Protein AF-A0A3D4TJT2-F1 (afdb_monomer)

pLDDT: mean 88.94, std 10.77, range [43.19, 96.5]

Radius of gyration: 11.98 Å; Cα contacts (8 Å, |Δi|>4): 73; chains: 1; bounding box: 25×22×34 Å

Secondary structure (DSSP, 8-state):
--EEEEEEEEEEETTEEEEEEEEEEE-SS------STTSSHHHHHHHHTTSS-----

Sequence (57 aa):
MWLDLQVQRRLQAAGQDFVLDVSLQCTQRQVVLFGPSGAGKSLTLRAVAGLEAAKRG

Mean predicted aligned error: 4.31 Å

Foldseek 3Di:
DQDFAFAWDWDDDPNDIDIDGDTDDDPDPDDDDDDDPPPCRVVVVCVVVVVDDRDDD

Nearest PDB structures (foldseek):
  1b35-assembly1_B  TM=3.325E-01  e=3.161E+00  Cricket paralysis virus
  4rnd-assembly1_C  TM=3.145E-01  e=5.058E+00  Saccharomyces cerevisiae S288C
  7o9m-assembly1_a  TM=3.545E-01  e=7.076E+00  Homo sapiens
  7a5k-assembly1_a3  TM=3.479E-01  e=8.093E+00  Homo sapiens

Solvent-accessible surface area (backbone atoms only — not comparable to full-atom values): 3823 Å² total; per-residue (Å²): 122,68,47,77,48,59,36,58,48,79,47,77,56,96,93,43,80,46,74,47,76,47,80,48,78,34,78,56,96,74,84,86,86,82,76,65,90,88,72,44,60,71,59,52,52,32,34,75,70,65,74,34,86,62,47,79,130

Structure (mmCIF, N/CA/C/O backbone):
data_AF-A0A3D4TJT2-F1
#
_entry.id   AF-A0A3D4TJT2-F1
#
loop_
_atom_site.group_PDB
_atom_site.id
_atom_site.type_symbol
_atom_site.label_atom_id
_atom_site.label_alt_id
_atom_site.label_comp_id
_atom_site.label_asym_id
_atom_site.label_entity_id
_atom_site.label_seq_id
_atom_site.pdbx_PDB_ins_code
_atom_site.Cartn_x
_atom_site.Cartn_y
_atom_site.Cartn_z
_atom_site.occupancy
_atom_site.B_iso_or_equiv
_atom_site.auth_seq_id
_atom_site.auth_comp_id
_atom_site.auth_asym_id
_atom_site.auth_atom_id
_atom_site.pdbx_PDB_model_num
ATOM 1 N N . MET A 1 1 ? -15.568 7.860 13.111 1.00 78.88 1 MET A N 1
ATOM 2 C CA . MET A 1 1 ? -14.863 7.266 11.955 1.00 78.88 1 MET A CA 1
ATOM 3 C C . MET A 1 1 ? -13.547 8.011 11.797 1.00 78.88 1 MET A C 1
ATOM 5 O O . MET A 1 1 ? -13.593 9.232 11.833 1.00 78.88 1 MET A O 1
ATOM 9 N N . TRP A 1 2 ? -12.404 7.319 11.747 1.00 92.44 2 TRP A N 1
ATOM 10 C CA . TRP A 1 2 ? -11.070 7.949 11.701 1.00 92.44 2 TRP A CA 1
ATOM 11 C C . TRP A 1 2 ? -10.574 8.173 10.272 1.00 92.44 2 TRP A C 1
ATOM 13 O O . TRP A 1 2 ? -9.948 9.191 9.998 1.00 92.44 2 TRP A O 1
ATOM 23 N N . LEU A 1 3 ? -10.865 7.235 9.370 1.00 90.06 3 LEU A N 1
ATOM 24 C CA . LEU A 1 3 ? -10.502 7.312 7.959 1.00 90.06 3 LEU A CA 1
ATOM 25 C C . LEU A 1 3 ? -11.535 6.542 7.135 1.00 90.06 3 LEU A C 1
ATOM 27 O O . LEU A 1 3 ? -11.925 5.440 7.513 1.00 90.06 3 LEU A O 1
ATOM 31 N N . ASP A 1 4 ? -11.946 7.123 6.018 1.00 92.19 4 ASP A N 1
ATOM 32 C CA . ASP A 1 4 ? -12.650 6.447 4.930 1.00 92.19 4 ASP A CA 1
ATOM 33 C C . ASP A 1 4 ? -11.923 6.840 3.650 1.00 92.19 4 ASP A C 1
ATOM 35 O O . ASP A 1 4 ? -11.723 8.026 3.372 1.00 92.19 4 ASP A O 1
ATOM 39 N N . LEU A 1 5 ? -11.399 5.837 2.959 1.00 89.12 5 LEU A N 1
ATOM 40 C CA . LEU A 1 5 ? -10.528 6.011 1.813 1.00 89.12 5 LEU A CA 1
ATOM 41 C C . LEU A 1 5 ? -10.925 5.013 0.741 1.00 89.12 5 LEU A C 1
ATOM 43 O O . LEU A 1 5 ? -10.943 3.806 0.980 1.00 89.12 5 LEU A O 1
ATOM 47 N N . GLN A 1 6 ? -11.123 5.527 -0.465 1.00 92.50 6 GLN A N 1
ATOM 48 C CA . GLN A 1 6 ? -11.213 4.719 -1.665 1.00 92.50 6 GLN A CA 1
ATOM 49 C C . GLN A 1 6 ? -10.256 5.282 -2.709 1.00 92.50 6 GLN A C 1
ATOM 51 O O . GLN A 1 6 ? -10.277 6.477 -3.016 1.00 92.50 6 GLN A O 1
ATOM 56 N N . VAL A 1 7 ? -9.374 4.430 -3.221 1.00 91.25 7 VAL A N 1
ATOM 57 C CA . VAL A 1 7 ? -8.353 4.805 -4.196 1.00 91.25 7 VAL A CA 1
ATOM 58 C C . VAL A 1 7 ? -8.264 3.719 -5.244 1.00 91.25 7 VAL A C 1
ATOM 60 O O . VAL A 1 7 ? -7.920 2.583 -4.936 1.00 91.25 7 VAL A O 1
ATOM 63 N N . GLN A 1 8 ? -8.495 4.111 -6.493 1.00 92.94 8 GLN A N 1
ATOM 64 C CA . GLN A 1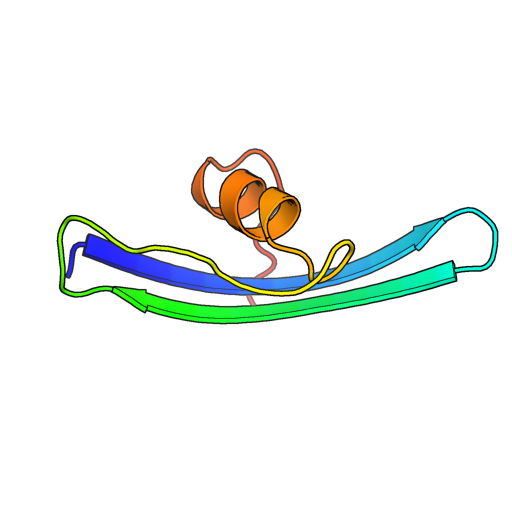 8 ? -8.231 3.275 -7.654 1.00 92.94 8 GLN A CA 1
ATOM 65 C C . GLN A 1 8 ? -7.256 3.970 -8.590 1.00 92.94 8 GLN A C 1
ATOM 67 O O . GLN A 1 8 ? -7.509 5.074 -9.085 1.00 92.94 8 GLN A O 1
ATOM 72 N N . ARG A 1 9 ? -6.106 3.334 -8.816 1.00 89.62 9 ARG A N 1
ATOM 73 C CA . ARG A 1 9 ? -5.037 3.846 -9.669 1.00 89.62 9 ARG A CA 1
ATOM 74 C C . ARG A 1 9 ? -4.305 2.730 -10.377 1.00 89.62 9 ARG A C 1
ATOM 76 O O . ARG A 1 9 ? -3.902 1.753 -9.767 1.00 89.62 9 ARG A O 1
ATOM 83 N N . ARG A 1 10 ? -4.049 2.949 -11.661 1.00 91.31 10 ARG A N 1
ATOM 84 C CA . ARG A 1 10 ? -3.140 2.138 -12.459 1.00 91.31 10 ARG A CA 1
ATOM 85 C C . ARG A 1 10 ? -1.847 2.913 -12.669 1.00 91.31 10 ARG A C 1
ATOM 87 O O . ARG A 1 10 ? -1.884 4.080 -13.055 1.00 91.31 10 ARG A O 1
ATOM 94 N N . LEU A 1 11 ? -0.730 2.271 -12.377 1.00 90.06 11 LEU A N 1
ATOM 95 C CA . LEU A 1 11 ? 0.623 2.775 -12.526 1.00 90.06 11 LEU A CA 1
ATOM 96 C C . LEU A 1 11 ? 1.330 1.913 -13.561 1.00 90.06 11 LEU A C 1
ATOM 98 O O . LEU A 1 11 ? 1.275 0.687 -13.495 1.00 90.06 11 LEU A O 1
ATOM 102 N N . GLN A 1 12 ? 1.994 2.565 -14.505 1.00 92.00 12 GLN A N 1
ATOM 103 C CA . GLN A 1 12 ? 2.770 1.900 -15.541 1.00 92.00 12 GLN A CA 1
ATOM 104 C C . GLN A 1 12 ? 4.184 2.461 -15.510 1.00 92.00 12 GLN A C 1
ATOM 106 O O . GLN A 1 12 ? 4.377 3.669 -15.643 1.00 92.00 12 GLN A O 1
ATOM 111 N N . ALA A 1 13 ? 5.168 1.594 -15.292 1.00 85.62 13 ALA A N 1
ATOM 112 C CA . ALA A 1 13 ? 6.572 1.981 -15.251 1.00 85.62 13 ALA A CA 1
ATOM 113 C C . ALA A 1 13 ? 7.455 0.816 -15.695 1.00 85.62 13 ALA A C 1
ATOM 115 O O . ALA A 1 13 ? 7.269 -0.307 -15.239 1.00 85.62 13 ALA A O 1
ATOM 116 N N . ALA A 1 14 ? 8.429 1.085 -16.569 1.00 85.25 14 ALA A N 1
ATOM 117 C CA . ALA A 1 14 ? 9.436 0.109 -17.003 1.00 85.25 14 ALA A CA 1
ATOM 118 C C . ALA A 1 14 ? 8.853 -1.259 -17.435 1.00 85.25 14 ALA A C 1
ATOM 120 O O . ALA A 1 14 ? 9.371 -2.310 -17.065 1.00 85.25 14 ALA A O 1
ATOM 121 N N . GLY A 1 15 ? 7.742 -1.246 -18.182 1.00 89.00 15 GLY A N 1
ATOM 122 C CA . GLY A 1 15 ? 7.063 -2.462 -18.656 1.00 89.00 15 GLY A CA 1
ATOM 123 C C . GLY A 1 15 ? 6.255 -3.215 -17.592 1.00 89.00 15 GLY A C 1
ATOM 124 O O . GLY A 1 15 ? 5.653 -4.237 -17.905 1.00 89.00 15 GLY A O 1
ATOM 125 N N . GLN A 1 16 ? 6.212 -2.717 -16.357 1.00 87.44 16 GLN A N 1
ATOM 126 C CA . GLN A 1 16 ? 5.391 -3.259 -15.281 1.00 87.44 16 GLN A CA 1
ATOM 127 C C . GLN A 1 16 ? 4.084 -2.480 -15.168 1.00 87.44 16 GLN A C 1
ATOM 129 O O . GLN A 1 16 ? 4.055 -1.252 -15.300 1.00 87.44 16 GLN A O 1
ATOM 134 N N . ASP A 1 17 ? 3.014 -3.216 -14.894 1.00 91.81 17 ASP A N 1
ATOM 135 C CA . ASP A 1 17 ? 1.686 -2.684 -14.639 1.00 91.81 17 ASP A CA 1
ATOM 136 C C . ASP A 1 17 ? 1.295 -3.004 -13.199 1.00 91.81 17 ASP A C 1
ATOM 138 O O . ASP A 1 17 ? 1.393 -4.151 -12.758 1.00 91.81 17 ASP A O 1
ATOM 142 N N . PHE A 1 18 ? 0.892 -1.982 -12.456 1.00 92.00 18 PHE A N 1
ATOM 143 C CA . PHE A 1 18 ? 0.449 -2.127 -11.082 1.00 92.00 18 PHE A CA 1
ATOM 144 C C . PHE A 1 18 ? -0.873 -1.401 -10.884 1.00 92.00 18 PHE A C 1
ATOM 146 O O . PHE A 1 18 ? -1.002 -0.219 -11.206 1.00 92.00 18 PHE A O 1
ATOM 153 N N . VAL A 1 19 ? -1.846 -2.096 -10.302 1.00 93.19 19 VAL A N 1
ATOM 154 C CA . VAL A 1 19 ? -3.133 -1.516 -9.927 1.00 93.19 19 VAL A CA 1
ATOM 155 C C . VAL A 1 19 ? -3.204 -1.423 -8.410 1.00 93.19 19 VAL A C 1
ATOM 157 O O . VAL A 1 19 ? -3.196 -2.431 -7.709 1.00 93.19 19 VAL A O 1
ATOM 160 N N . LEU A 1 20 ? -3.284 -0.193 -7.911 1.00 93.19 20 LEU A N 1
ATOM 161 C CA . LEU A 1 20 ? -3.708 0.094 -6.554 1.00 93.19 20 LEU A CA 1
ATOM 162 C C . LEU A 1 20 ? -5.233 0.193 -6.542 1.00 93.19 20 LEU A C 1
ATOM 164 O O . LEU A 1 20 ? -5.780 1.157 -7.073 1.00 93.19 20 LEU A O 1
ATOM 168 N N . ASP A 1 21 ? -5.893 -0.778 -5.924 1.00 93.88 21 ASP A N 1
ATOM 169 C CA . ASP A 1 21 ? -7.329 -0.763 -5.649 1.00 93.88 21 ASP A CA 1
ATOM 170 C C . ASP A 1 21 ? -7.528 -0.981 -4.149 1.00 93.88 21 ASP A C 1
ATOM 172 O O . ASP A 1 21 ? -7.317 -2.078 -3.630 1.00 93.88 21 ASP A O 1
ATOM 176 N N . VAL A 1 22 ? -7.808 0.105 -3.431 1.00 93.00 22 VAL A N 1
ATOM 177 C CA . VAL A 1 22 ? -7.918 0.106 -1.972 1.00 93.00 22 VAL A CA 1
ATOM 178 C C . VAL A 1 22 ? -9.228 0.751 -1.568 1.00 93.00 22 VAL A C 1
ATOM 180 O O . VAL A 1 22 ? -9.467 1.918 -1.873 1.00 93.00 22 VAL A O 1
ATOM 183 N N . SER A 1 23 ? -10.010 0.005 -0.795 1.00 93.62 23 SER A N 1
ATOM 184 C CA . SER A 1 23 ? -11.178 0.485 -0.061 1.00 93.62 23 SER A CA 1
ATOM 185 C C . SER A 1 23 ? -10.947 0.205 1.418 1.00 93.62 23 SER A C 1
ATOM 187 O O . SER A 1 23 ? -10.807 -0.951 1.820 1.00 93.62 23 SER A O 1
ATOM 189 N N . LEU A 1 24 ? -10.850 1.259 2.224 1.00 90.94 24 LEU A N 1
ATOM 190 C CA . LEU A 1 24 ? -10.479 1.176 3.630 1.00 90.94 24 LEU A CA 1
ATOM 191 C C . LEU A 1 24 ? -11.413 2.037 4.478 1.00 90.94 24 LEU A C 1
ATOM 193 O O . LEU A 1 24 ? -11.541 3.240 4.258 1.00 90.94 24 LEU A O 1
ATOM 197 N N . GLN A 1 25 ? -11.988 1.419 5.505 1.00 93.75 25 GLN A N 1
ATOM 198 C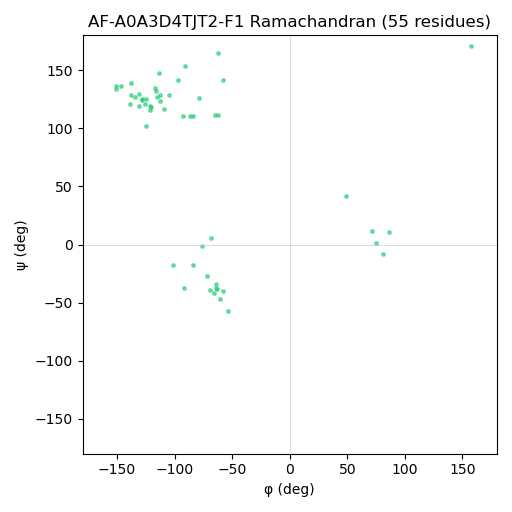 CA . GLN A 1 25 ? -12.724 2.100 6.562 1.00 93.75 25 GLN A CA 1
ATOM 199 C C . GLN A 1 25 ? -12.050 1.808 7.895 1.00 93.75 25 GLN A C 1
ATOM 201 O O . GLN A 1 25 ? -11.949 0.658 8.319 1.00 93.75 25 GLN A O 1
ATOM 206 N N . CYS A 1 26 ? -11.572 2.854 8.563 1.00 93.88 26 CYS A N 1
ATOM 207 C CA . CYS A 1 26 ? -10.922 2.747 9.861 1.00 93.88 26 CYS A CA 1
ATOM 208 C C . CYS A 1 26 ? -11.781 3.397 10.938 1.00 93.88 26 CYS A C 1
ATOM 210 O O . CYS A 1 26 ? -12.098 4.593 10.898 1.00 93.88 26 CYS A O 1
ATOM 212 N N . THR A 1 27 ? -12.112 2.612 11.956 1.00 94.88 27 THR A N 1
ATOM 213 C CA . THR A 1 27 ? -12.801 3.086 13.161 1.00 94.88 27 THR A CA 1
ATOM 214 C C . THR A 1 27 ? -11.838 3.262 14.333 1.00 94.88 27 THR A C 1
ATOM 216 O O . THR A 1 27 ? -12.155 3.997 15.267 1.00 94.88 27 THR A O 1
ATOM 219 N N . GLN A 1 28 ? -10.651 2.655 14.264 1.00 95.50 28 GLN A N 1
ATOM 220 C CA . GLN A 1 28 ? -9.578 2.758 15.247 1.00 95.50 28 GLN A CA 1
ATOM 221 C C . GLN A 1 28 ? -8.603 3.896 14.919 1.00 95.50 28 GLN A C 1
ATOM 223 O O . GLN A 1 28 ? -8.383 4.244 13.761 1.00 95.50 28 GLN A O 1
ATOM 228 N N . ARG A 1 29 ? -7.957 4.425 15.966 1.00 90.00 29 ARG A N 1
ATOM 229 C CA . ARG A 1 29 ? -6.929 5.475 15.866 1.00 90.00 29 ARG A CA 1
ATOM 230 C C . ARG A 1 29 ? -5.601 4.984 15.281 1.00 90.00 29 ARG A C 1
ATOM 232 O O . ARG A 1 29 ? -4.849 5.781 14.731 1.00 90.00 29 ARG A O 1
ATOM 239 N N . GLN A 1 30 ? -5.290 3.701 15.443 1.00 93.69 30 GLN A N 1
ATOM 240 C CA . GLN A 1 30 ? -4.048 3.086 14.978 1.00 93.69 30 GLN A CA 1
ATOM 241 C C . GLN A 1 30 ? -4.382 1.894 14.090 1.00 93.69 30 GLN A C 1
ATOM 243 O O . GLN A 1 30 ? -5.123 1.003 14.499 1.00 93.69 30 GLN A O 1
ATOM 248 N N . VAL A 1 31 ? -3.838 1.900 12.875 1.00 93.56 31 VAL A N 1
ATOM 249 C CA . VAL A 1 31 ? -4.059 0.873 11.855 1.00 93.56 31 VAL A CA 1
ATOM 250 C C . VAL A 1 31 ? -2.725 0.567 11.185 1.00 93.56 31 VAL A C 1
ATOM 252 O O . VA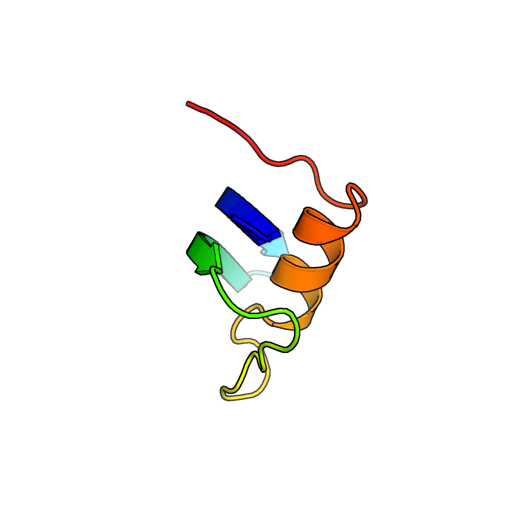L A 1 31 ? -1.939 1.475 10.918 1.00 93.56 31 VAL A O 1
ATOM 255 N N . VAL A 1 32 ? -2.468 -0.713 10.923 1.00 95.19 32 VAL A N 1
ATOM 256 C CA . VAL A 1 32 ? -1.230 -1.192 10.299 1.00 95.19 32 VAL A CA 1
ATOM 257 C C . VAL A 1 32 ? -1.542 -1.740 8.909 1.00 95.19 32 VAL A C 1
ATOM 259 O O . VAL A 1 32 ? -2.410 -2.595 8.758 1.00 95.19 32 VAL A O 1
ATOM 262 N N . LEU A 1 33 ? -0.804 -1.277 7.897 1.00 94.38 33 LEU A N 1
ATOM 263 C CA . LEU A 1 33 ? -0.810 -1.851 6.549 1.00 94.38 33 LEU A CA 1
ATOM 264 C C . LEU A 1 33 ? 0.311 -2.891 6.441 1.00 94.38 33 LEU A C 1
ATOM 266 O O . LEU A 1 33 ? 1.491 -2.538 6.430 1.00 94.38 33 LEU A O 1
ATOM 270 N N . PHE A 1 34 ? -0.052 -4.168 6.339 1.00 95.50 34 PHE A N 1
ATOM 271 C CA . PHE A 1 34 ? 0.890 -5.283 6.221 1.00 95.50 34 PHE A CA 1
ATOM 272 C C . PHE A 1 34 ? 0.784 -5.971 4.853 1.00 95.50 34 PHE A C 1
ATOM 274 O O . PHE A 1 34 ? -0.286 -6.015 4.255 1.00 95.50 34 PHE A O 1
ATOM 281 N N . GLY A 1 35 ? 1.902 -6.500 4.344 1.00 94.94 35 GLY A N 1
ATOM 282 C CA . GLY A 1 35 ? 1.948 -7.232 3.074 1.00 94.94 35 GLY A CA 1
ATOM 283 C C . GLY A 1 35 ? 3.340 -7.256 2.426 1.00 94.94 35 GLY A C 1
ATOM 284 O O . GLY A 1 35 ? 4.232 -6.517 2.864 1.00 94.94 35 GLY A O 1
ATOM 285 N N . PRO A 1 36 ? 3.539 -8.059 1.363 1.00 96.25 36 PRO A N 1
ATOM 286 C CA . PRO A 1 36 ? 4.827 -8.215 0.683 1.00 96.25 36 PRO A CA 1
ATOM 287 C C . PRO A 1 36 ? 5.335 -6.908 0.051 1.00 96.25 36 PRO A C 1
ATOM 289 O O . PRO A 1 36 ? 4.602 -5.919 -0.083 1.00 96.25 36 PRO A O 1
ATOM 292 N N . SER A 1 37 ? 6.621 -6.870 -0.313 1.00 94.31 37 SER A N 1
ATOM 293 C CA . SER A 1 37 ? 7.183 -5.739 -1.067 1.00 94.31 37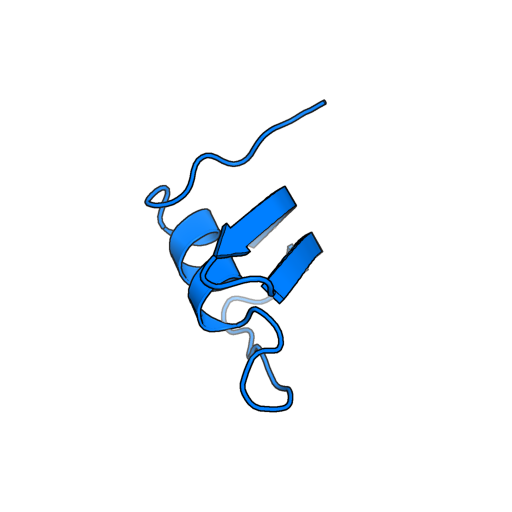 SER A CA 1
ATOM 294 C C . SER A 1 37 ? 6.423 -5.547 -2.385 1.00 94.31 37 SER A C 1
ATOM 296 O O . SER A 1 37 ? 5.988 -6.519 -2.992 1.00 94.31 37 SER A O 1
ATOM 298 N N . GLY A 1 38 ? 6.202 -4.297 -2.797 1.00 91.94 38 GLY A N 1
ATOM 299 C CA . GLY A 1 38 ? 5.436 -3.975 -4.010 1.00 91.94 38 GLY A CA 1
ATOM 300 C C . GLY A 1 38 ? 3.905 -4.006 -3.873 1.00 91.94 38 GLY A C 1
ATOM 301 O O . GLY A 1 38 ? 3.228 -3.508 -4.759 1.00 91.94 38 GLY A O 1
ATOM 302 N N . ALA A 1 39 ? 3.335 -4.462 -2.751 1.00 94.12 39 ALA A N 1
ATOM 303 C CA . ALA A 1 39 ? 1.875 -4.561 -2.564 1.00 94.12 39 ALA A CA 1
ATOM 304 C C . ALA A 1 39 ? 1.104 -3.218 -2.478 1.00 94.12 39 ALA A C 1
ATOM 306 O O . ALA A 1 39 ? -0.074 -3.208 -2.149 1.00 94.12 39 ALA A O 1
ATOM 307 N N . GLY A 1 40 ? 1.753 -2.067 -2.691 1.00 94.38 40 GLY A N 1
ATOM 308 C CA . GLY A 1 40 ? 1.078 -0.760 -2.658 1.00 94.38 40 GLY A CA 1
ATOM 309 C C . GLY A 1 40 ? 0.943 -0.093 -1.281 1.00 94.38 40 GLY A C 1
ATOM 310 O O . GLY A 1 40 ? 0.278 0.936 -1.177 1.00 94.38 40 GLY A O 1
ATOM 311 N N . LYS A 1 41 ? 1.608 -0.599 -0.229 1.00 96.50 41 LYS A N 1
ATOM 312 C CA . LYS A 1 41 ? 1.560 -0.025 1.139 1.00 96.50 41 LYS A CA 1
ATOM 313 C C . LYS A 1 41 ? 1.923 1.466 1.183 1.00 96.50 41 LYS A C 1
ATOM 315 O O . LYS A 1 41 ? 1.124 2.291 1.614 1.00 96.50 41 LYS A O 1
ATOM 320 N N . SER A 1 42 ? 3.113 1.824 0.691 1.00 95.50 42 SER A N 1
ATOM 321 C CA . SER A 1 42 ? 3.583 3.218 0.679 1.00 95.50 42 SER A CA 1
ATOM 322 C C . SER A 1 42 ? 2.711 4.109 -0.202 1.00 95.50 42 SER A C 1
ATOM 324 O O . SER A 1 42 ? 2.492 5.271 0.118 1.00 95.50 42 SER A O 1
ATOM 326 N N . LEU A 1 43 ? 2.184 3.561 -1.298 1.00 94.25 43 LEU A N 1
ATOM 327 C CA . LEU A 1 43 ? 1.309 4.291 -2.207 1.00 94.25 43 LEU A CA 1
ATOM 328 C C . LEU A 1 43 ? -0.053 4.594 -1.559 1.00 94.25 43 LEU A C 1
ATOM 330 O O . LEU A 1 43 ? -0.555 5.707 -1.676 1.00 94.25 43 LEU A O 1
ATOM 334 N N . THR A 1 44 ? -0.590 3.645 -0.790 1.00 94.56 44 THR A N 1
ATOM 335 C CA . THR A 1 44 ? -1.795 3.837 0.030 1.00 94.56 44 THR A CA 1
ATOM 336 C C . THR A 1 44 ? -1.583 4.950 1.057 1.00 94.56 44 THR A C 1
ATOM 338 O O . THR A 1 44 ? -2.409 5.851 1.163 1.00 94.56 44 THR A O 1
ATOM 341 N N . LEU A 1 45 ? -0.448 4.949 1.770 1.00 94.62 45 LEU A N 1
ATOM 342 C CA . LEU A 1 45 ? -0.123 6.005 2.739 1.00 94.62 45 LEU A CA 1
ATOM 343 C C . LEU A 1 45 ? 0.034 7.382 2.083 1.00 94.62 45 LEU A C 1
ATOM 345 O O . LEU A 1 45 ? -0.420 8.379 2.640 1.00 94.62 45 LEU A O 1
ATOM 349 N N . ARG A 1 46 ? 0.631 7.452 0.887 1.00 93.94 46 ARG A N 1
ATOM 350 C CA . ARG A 1 46 ? 0.712 8.708 0.129 1.00 93.94 46 ARG A CA 1
ATOM 351 C C . ARG A 1 46 ? -0.675 9.21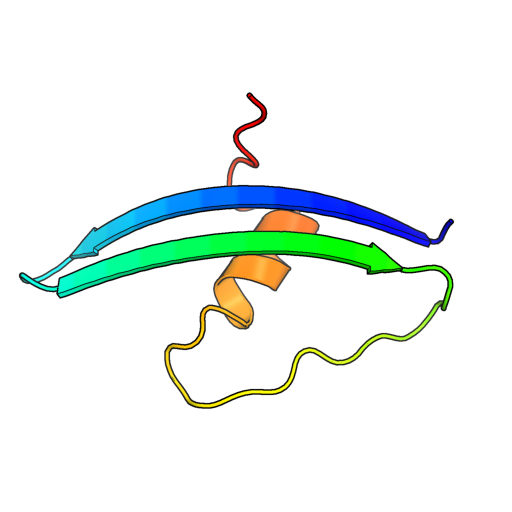0 -0.281 1.00 93.94 46 ARG A C 1
ATOM 353 O O . ARG A 1 46 ? -0.908 10.411 -0.211 1.00 93.94 46 ARG A O 1
ATOM 360 N N . ALA A 1 47 ? -1.604 8.320 -0.636 1.00 92.31 47 ALA A N 1
ATOM 361 C CA . ALA A 1 47 ? -2.987 8.704 -0.917 1.00 92.31 47 ALA A CA 1
ATOM 362 C C 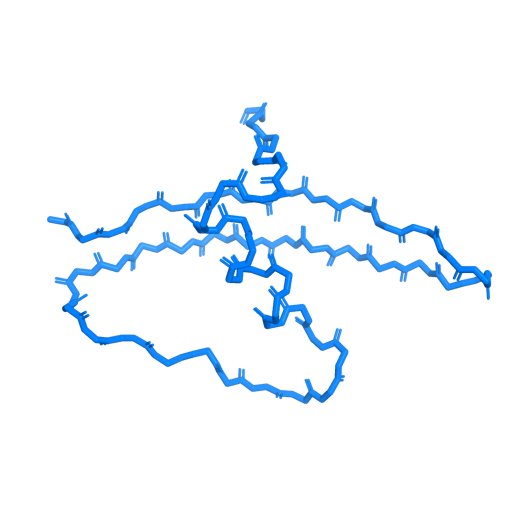. ALA A 1 47 ? -3.717 9.226 0.334 1.00 92.31 47 ALA A C 1
ATOM 364 O O . ALA A 1 47 ? -4.375 10.260 0.256 1.00 92.31 47 ALA A O 1
ATOM 365 N N . VAL A 1 48 ? -3.534 8.588 1.500 1.00 91.69 48 VAL A N 1
ATOM 366 C CA . VAL A 1 48 ? -4.042 9.098 2.794 1.00 91.69 48 VAL A CA 1
ATOM 367 C C . VAL A 1 48 ? -3.498 10.497 3.095 1.00 91.69 48 VAL A C 1
ATOM 369 O O . VAL A 1 48 ? -4.233 11.356 3.570 1.00 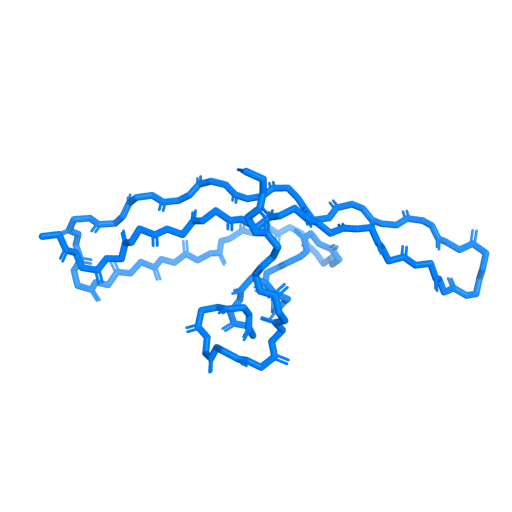91.69 48 VAL A O 1
ATOM 372 N N . ALA A 1 49 ? -2.222 10.743 2.794 1.00 92.25 49 ALA A N 1
ATOM 373 C CA . ALA A 1 49 ? -1.574 12.038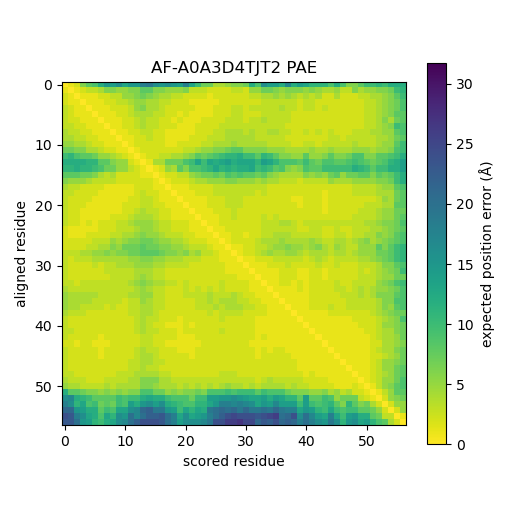 2.993 1.00 92.25 49 ALA A CA 1
ATOM 374 C C . ALA A 1 49 ? -1.950 13.103 1.939 1.00 92.25 49 ALA A C 1
ATOM 376 O O . ALA A 1 49 ? -1.437 14.218 2.002 1.00 92.25 49 ALA A O 1
ATOM 377 N N . GLY A 1 50 ? -2.791 12.778 0.948 1.00 89.94 50 GLY A N 1
ATOM 378 C CA . GLY A 1 50 ? -3.136 13.683 -0.156 1.00 89.94 50 GLY A CA 1
ATOM 379 C C . GLY A 1 50 ? -2.006 13.913 -1.170 1.00 89.94 50 GLY A C 1
ATOM 380 O O . GLY A 1 50 ? -2.107 14.801 -2.011 1.00 89.94 50 GLY A O 1
ATOM 381 N N . LEU A 1 51 ? -0.932 13.118 -1.107 1.00 89.75 51 LEU A N 1
ATOM 382 C CA . LEU A 1 51 ? 0.222 13.191 -2.0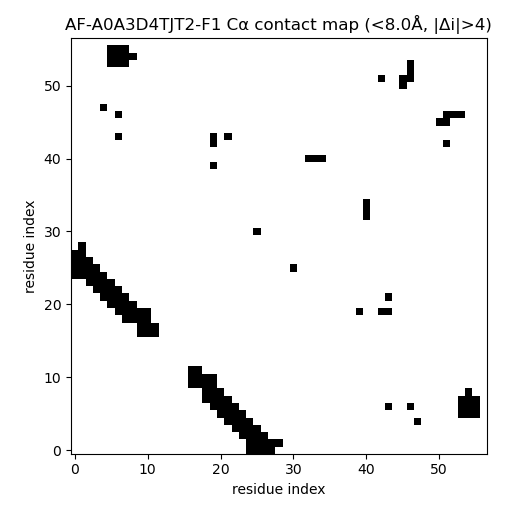13 1.00 89.75 51 LEU A CA 1
ATOM 383 C C . LEU A 1 51 ? 0.001 12.419 -3.318 1.00 89.75 51 LEU A C 1
ATOM 385 O O . LEU A 1 51 ? 0.713 12.633 -4.292 1.00 89.75 51 LEU A O 1
ATOM 389 N N . GLU A 1 52 ? -0.979 11.520 -3.335 1.00 80.88 52 GLU A N 1
ATOM 390 C CA . GLU A 1 52 ? -1.486 10.889 -4.549 1.00 80.88 52 GLU A CA 1
ATOM 391 C C . GLU A 1 52 ? -2.947 11.280 -4.710 1.00 80.88 52 GLU A C 1
ATOM 393 O O . GLU A 1 52 ? -3.724 11.219 -3.756 1.00 80.88 52 GLU A O 1
ATOM 398 N N . ALA A 1 53 ? -3.347 11.659 -5.923 1.00 70.06 53 ALA A N 1
ATOM 399 C CA . ALA A 1 53 ? -4.735 12.003 -6.172 1.00 70.06 53 ALA A CA 1
ATOM 400 C C . ALA A 1 53 ? -5.615 10.755 -5.979 1.00 70.06 53 ALA A C 1
ATOM 402 O O . ALA A 1 53 ? -5.585 9.831 -6.799 1.00 70.06 53 ALA A O 1
ATOM 403 N N . ALA A 1 54 ? -6.444 10.730 -4.937 1.00 63.94 54 ALA A N 1
ATOM 404 C CA . ALA A 1 54 ? -7.549 9.786 -4.852 1.00 63.94 54 ALA A CA 1
ATOM 405 C C . ALA A 1 54 ? -8.499 10.088 -6.020 1.00 63.94 54 ALA A C 1
ATOM 407 O O . ALA A 1 54 ? -9.082 11.168 -6.098 1.00 63.94 54 ALA A O 1
ATOM 408 N N . LYS A 1 55 ? -8.590 9.187 -7.002 1.00 56.62 55 LYS A N 1
ATOM 409 C CA . LYS A 1 55 ? -9.629 9.300 -8.029 1.00 56.62 55 LYS A CA 1
ATOM 410 C C . LYS A 1 55 ? -10.878 8.658 -7.444 1.00 56.62 55 LYS A C 1
ATOM 412 O O . LYS A 1 55 ? -10.897 7.445 -7.262 1.00 56.62 55 LYS A O 1
ATOM 417 N N . ARG A 1 56 ? -11.882 9.481 -7.143 1.00 51.75 56 ARG A N 1
ATOM 418 C CA . ARG A 1 56 ? -13.270 9.027 -7.053 1.00 51.75 56 ARG A CA 1
ATOM 419 C C . ARG A 1 56 ? -13.822 8.907 -8.471 1.00 51.75 56 ARG A C 1
ATOM 421 O O . ARG A 1 56 ? -13.729 9.865 -9.241 1.00 51.75 56 ARG A O 1
ATOM 428 N N . GLY A 1 57 ? -14.345 7.731 -8.789 1.00 43.19 57 GLY A N 1
ATOM 429 C CA . GLY A 1 57 ? -15.634 7.609 -9.460 1.00 43.19 57 GLY A CA 1
ATOM 430 C C . GLY A 1 57 ? -16.669 7.400 -8.369 1.00 43.19 57 GLY A C 1
ATOM 431 O O . GLY A 1 57 ? -16.328 6.652 -7.425 1.00 43.19 57 GLY A O 1
#